Protein AF-A0A453Q3B5-F1 (afdb_monomer_lite)

InterPro domains:
  IPR032675 Leucine-rich repeat domain superfamily [G3DSA:3.80.10.10] (16-164)
  IPR044997 F-box protein, plant [PTHR32153] (1-164)
  IPR055411 F-box/LRR-repeat protein 15/At3g58940/PEG3-like, LRR domain [PF24758] (57-140)

Sequence (165 aa):
MQFYLGDESILIGQTVANAIATQKVDSAEFTILTKVRKKCTKNELLIYGKQFMSFFDSCPNAFGGLARLTLENLRLGESGFPKIFSICKQLEFLSLYECDMGIKSLLEVEHPQLSELVIVCGRFERVDLKWAPKLTKLKFNVFRCRDDPFCLGYVPLLQTVSIIN

Organism: Aegilops tauschii subsp. strangulata (NCBI:txid200361)

Secondary structure (DSSP, 8-state):
-EEESSTHHHHHHHHHHHHHHTTS-S-EEEEEE-S--SS--HHHHHHHHHHHHHHHHH-HHHHHTEEEEEEES-B--TTHHHHHHHH-TT--EEEEES-BSSTTEEEEEE-SS--EEEEES--EEEEEEEE-TT--EEEEES---SS-SEEEEE-TT--EEEEE-

Foldseek 3Di:
DEDEQDDCLLVVLVVQLVCVVVVVDQADEYAYHYPDQPDDDPVNQDVSQVSVVVSCVSRLSSQCRHQYYEDESHAHALCRLVVSQVRNQNHQYYAYYQYEHDAQAEAEDDHARHAEYHYANYRHLAYEDAHHQNHAYYEHEPDDHPDDRYHDHRHVNHNYYYYHD

Radius of gyration: 15.31 Å; chains: 1; bounding box: 35×39×40 Å

pLDDT: mean 93.76, std 5.38, range [72.31, 98.75]

Structure (mmCIF, N/CA/C/O backbone):
data_AF-A0A453Q3B5-F1
#
_entry.id   AF-A0A453Q3B5-F1
#
loop_
_atom_site.group_PDB
_atom_site.id
_atom_site.type_symbol
_atom_site.label_atom_id
_atom_site.label_alt_id
_atom_site.label_comp_id
_atom_site.label_asym_id
_atom_site.label_entity_id
_atom_site.label_seq_id
_atom_site.pdbx_PDB_ins_code
_atom_site.Cartn_x
_atom_site.Cartn_y
_atom_site.Cartn_z
_atom_site.occupancy
_atom_site.B_iso_or_equiv
_atom_site.auth_seq_id
_atom_site.auth_comp_id
_atom_site.auth_asym_id
_atom_site.auth_atom_id
_atom_site.pdbx_PDB_model_num
ATOM 1 N N . MET A 1 1 ? -11.753 8.603 2.519 1.00 92.69 1 MET A N 1
ATOM 2 C CA . MET A 1 1 ? -11.500 10.061 2.564 1.00 92.69 1 MET A CA 1
ATOM 3 C C . MET A 1 1 ? -10.240 10.388 1.774 1.00 92.69 1 MET A C 1
ATOM 5 O O . MET A 1 1 ? -9.272 9.641 1.851 1.00 92.69 1 MET A O 1
ATOM 9 N N . GLN A 1 2 ? -10.257 11.486 1.015 1.00 95.75 2 GLN A N 1
ATOM 10 C CA . GLN A 1 2 ? -9.152 11.915 0.156 1.00 95.75 2 GLN A CA 1
ATOM 11 C C . GLN A 1 2 ? -8.604 13.267 0.619 1.00 95.75 2 GLN A C 1
ATOM 13 O O . GLN A 1 2 ? -9.390 14.176 0.871 1.00 95.75 2 GLN A O 1
ATOM 18 N N . PHE A 1 3 ? -7.281 13.410 0.708 1.00 96.56 3 PHE A N 1
ATOM 19 C CA . PHE A 1 3 ? -6.627 14.651 1.139 1.00 96.56 3 PHE A CA 1
ATOM 20 C C . PHE A 1 3 ? -5.195 14.754 0.606 1.00 96.56 3 PHE A C 1
ATOM 22 O O . PHE A 1 3 ? -4.619 13.768 0.147 1.00 96.56 3 PHE A O 1
ATOM 29 N N . TYR A 1 4 ? -4.626 15.959 0.658 1.00 96.00 4 TYR A N 1
ATOM 30 C CA . TYR A 1 4 ? -3.232 16.190 0.291 1.00 96.00 4 TYR A CA 1
ATOM 31 C C . TYR A 1 4 ? -2.305 15.968 1.481 1.00 96.00 4 TYR A C 1
ATOM 33 O O . TYR A 1 4 ? -2.572 16.433 2.589 1.00 96.00 4 TYR A O 1
ATOM 41 N N . LEU A 1 5 ? -1.179 15.312 1.220 1.00 96.19 5 LEU A N 1
ATOM 42 C CA . LEU A 1 5 ? -0.094 15.156 2.169 1.00 96.19 5 LEU A CA 1
ATOM 43 C C . LEU A 1 5 ? 0.494 16.529 2.524 1.00 96.19 5 LEU A C 1
ATOM 45 O O . LEU A 1 5 ? 0.873 17.315 1.648 1.00 96.19 5 LEU A O 1
ATOM 49 N N . GLY A 1 6 ? 0.563 16.812 3.819 1.00 93.69 6 GLY A N 1
ATOM 50 C CA . GLY A 1 6 ? 1.018 18.088 4.358 1.00 93.69 6 GLY A CA 1
ATOM 51 C C . GLY A 1 6 ? 0.703 18.216 5.844 1.00 93.69 6 GLY A C 1
ATOM 52 O O . GLY A 1 6 ? 0.338 17.237 6.490 1.00 93.69 6 GLY A O 1
ATOM 53 N N . ASP A 1 7 ? 0.811 19.429 6.375 1.00 89.81 7 ASP A N 1
ATOM 54 C CA . ASP A 1 7 ? 0.740 19.684 7.822 1.00 89.81 7 ASP A CA 1
ATOM 55 C C . ASP A 1 7 ? -0.607 19.266 8.442 1.00 89.81 7 ASP A C 1
ATOM 57 O O . ASP A 1 7 ? -0.658 18.743 9.554 1.00 89.81 7 ASP A O 1
ATOM 61 N N . GLU A 1 8 ? -1.701 19.387 7.686 1.00 92.75 8 GLU A N 1
ATOM 62 C CA . GLU A 1 8 ? -3.044 18.981 8.123 1.00 92.75 8 GLU A CA 1
ATOM 63 C C . GLU A 1 8 ? -3.235 17.457 8.189 1.00 92.75 8 GLU A C 1
ATOM 65 O O . GLU A 1 8 ? -4.189 16.979 8.805 1.00 92.75 8 GLU A O 1
ATOM 70 N N . SER A 1 9 ? -2.329 16.670 7.592 1.00 96.06 9 SER A N 1
ATOM 71 C CA . SER A 1 9 ? -2.445 15.206 7.562 1.00 96.06 9 SER A CA 1
ATOM 72 C C . SER A 1 9 ? -2.491 14.615 8.971 1.00 96.06 9 SER A C 1
ATOM 74 O O . SER A 1 9 ? -3.279 13.710 9.227 1.00 96.06 9 SER A O 1
ATOM 76 N N . ILE A 1 10 ? -1.717 15.163 9.914 1.00 95.56 10 ILE A N 1
ATOM 77 C CA . ILE A 1 10 ? -1.687 14.668 11.298 1.00 95.56 10 ILE A CA 1
ATOM 78 C C . ILE A 1 10 ? -3.039 14.884 11.986 1.00 95.56 10 ILE A C 1
ATOM 80 O O . ILE A 1 10 ? -3.572 13.952 12.585 1.00 95.56 10 ILE A O 1
ATOM 84 N N . LEU A 1 11 ? -3.627 16.077 11.860 1.00 96.56 11 LEU A N 1
ATOM 85 C CA . LEU A 1 11 ? -4.938 16.383 12.444 1.00 96.56 11 LEU A CA 1
ATOM 86 C C . LEU A 1 11 ? -6.027 15.461 11.881 1.00 96.56 11 LEU A C 1
ATOM 88 O O . LEU A 1 11 ? -6.872 14.937 12.612 1.00 96.56 11 LEU A O 1
ATOM 92 N N . ILE A 1 12 ? -5.972 15.235 10.571 1.00 96.38 12 ILE A N 1
ATOM 93 C CA . ILE A 1 12 ? -6.825 14.285 9.869 1.00 96.38 12 ILE A CA 1
ATOM 94 C C . ILE A 1 12 ? -6.674 12.873 10.460 1.00 96.38 12 ILE A C 1
ATOM 96 O O . ILE A 1 12 ? -7.672 12.248 10.827 1.00 96.38 12 ILE A O 1
ATOM 100 N N . GLY A 1 13 ? -5.440 12.375 10.588 1.00 96.12 13 GLY A N 1
ATOM 101 C CA . GLY A 1 13 ? -5.167 11.051 11.146 1.00 96.12 13 GLY A CA 1
ATOM 102 C C . GLY A 1 13 ? -5.671 10.911 12.580 1.00 96.12 13 GLY A C 1
ATOM 103 O O . GLY A 1 13 ? -6.339 9.932 12.900 1.00 96.12 13 GLY A O 1
ATOM 104 N N . GLN A 1 14 ? -5.443 11.914 13.426 1.00 95.75 14 GLN A N 1
ATOM 105 C CA . GLN A 1 14 ? -5.937 11.935 14.807 1.00 95.75 14 GLN A CA 1
ATOM 106 C C . GLN A 1 14 ? -7.468 11.898 14.878 1.00 95.75 14 GLN A C 1
ATOM 108 O O . GLN A 1 14 ? -8.039 11.156 15.677 1.00 95.75 14 GLN A O 1
ATOM 113 N N . THR A 1 15 ? -8.146 12.652 14.011 1.00 95.75 15 THR A N 1
ATOM 114 C CA . THR A 1 15 ? -9.615 12.681 13.951 1.00 95.75 15 THR A CA 1
ATOM 115 C C . THR A 1 15 ? -10.177 11.312 13.581 1.00 95.75 15 THR A C 1
ATOM 117 O O . THR A 1 15 ? -11.123 10.829 14.204 1.00 95.75 15 THR A O 1
ATOM 120 N N . VAL A 1 16 ? -9.555 10.653 12.604 1.00 95.00 16 VAL A N 1
ATOM 121 C CA . VAL A 1 16 ? -9.949 9.315 12.150 1.00 95.00 16 VAL A CA 1
ATOM 122 C C . VAL A 1 16 ? -9.663 8.268 13.225 1.00 95.00 16 VAL A C 1
ATOM 124 O O . VAL A 1 16 ? -10.537 7.458 13.521 1.00 95.00 16 VAL A O 1
ATOM 127 N N . ALA A 1 17 ? -8.497 8.326 13.874 1.00 94.25 17 ALA A N 1
ATOM 128 C CA . ALA A 1 17 ? -8.171 7.444 14.993 1.00 94.25 17 ALA A CA 1
ATOM 129 C C . ALA A 1 17 ? -9.208 7.550 16.124 1.00 94.25 17 ALA A C 1
ATOM 131 O O . ALA A 1 17 ? -9.654 6.530 16.645 1.00 94.25 17 ALA A O 1
ATOM 132 N N . ASN A 1 18 ? -9.645 8.766 16.464 1.00 94.50 18 ASN A N 1
ATOM 133 C CA . ASN A 1 18 ? -10.680 8.985 17.475 1.00 94.50 18 ASN A CA 1
ATOM 134 C C . ASN A 1 18 ? -12.044 8.425 17.045 1.00 94.50 18 ASN A C 1
ATOM 136 O O . ASN A 1 18 ? -12.764 7.848 17.862 1.00 94.50 18 ASN A O 1
ATOM 140 N N . ALA A 1 19 ? -12.415 8.574 15.772 1.00 93.69 19 ALA A N 1
ATOM 141 C CA . ALA A 1 19 ? -13.663 8.025 15.245 1.00 93.69 19 ALA A CA 1
ATOM 142 C C . ALA A 1 19 ? -13.684 6.486 15.302 1.00 93.69 19 ALA A C 1
ATOM 144 O O . ALA A 1 19 ? -14.682 5.908 15.733 1.00 93.69 19 ALA A O 1
ATOM 145 N N . ILE A 1 20 ? -12.565 5.842 14.955 1.00 91.81 20 ILE A N 1
ATOM 146 C CA . ILE A 1 20 ? -12.387 4.386 15.063 1.00 91.81 20 ILE A CA 1
ATOM 147 C C . ILE A 1 20 ? -12.448 3.949 16.533 1.00 91.81 20 ILE A C 1
ATOM 149 O O . ILE A 1 20 ? -13.206 3.049 16.883 1.00 91.81 20 ILE A O 1
ATOM 153 N N . ALA A 1 21 ? -11.707 4.619 17.423 1.00 91.25 21 ALA A N 1
ATOM 154 C CA . ALA A 1 21 ? -11.659 4.272 18.846 1.00 91.25 21 ALA A CA 1
ATOM 155 C C . ALA A 1 21 ? -13.021 4.411 19.546 1.00 91.25 21 ALA A C 1
ATOM 157 O O . ALA A 1 21 ? -13.324 3.667 20.475 1.00 91.25 21 ALA A O 1
ATOM 158 N N . THR A 1 22 ? -13.855 5.346 19.088 1.00 92.31 22 THR A N 1
ATOM 159 C CA . THR A 1 22 ? -15.218 5.548 19.603 1.00 92.31 22 THR A CA 1
ATOM 160 C C . THR A 1 22 ? -16.267 4.673 18.912 1.00 92.31 22 THR A C 1
ATOM 162 O O . THR A 1 22 ? -17.454 4.875 19.152 1.00 92.31 22 THR A O 1
ATOM 165 N N . GLN A 1 23 ? -15.845 3.717 18.069 1.00 82.75 23 GLN A N 1
ATOM 166 C CA . GLN A 1 23 ? -16.713 2.812 17.301 1.00 82.75 23 GLN A CA 1
ATOM 167 C C . GLN A 1 23 ? -17.773 3.551 16.474 1.00 82.75 23 GLN A C 1
ATOM 169 O O . GLN A 1 23 ? -18.862 3.045 16.220 1.00 82.75 23 GLN A O 1
ATOM 174 N N . LYS A 1 24 ? -17.468 4.782 16.050 1.00 81.25 24 LYS A N 1
ATOM 175 C CA . LYS A 1 24 ? -18.368 5.564 15.192 1.00 81.25 24 LYS A CA 1
ATOM 176 C C . LYS A 1 24 ? -18.295 5.125 13.736 1.00 81.25 24 LYS A C 1
ATOM 178 O O . LYS A 1 24 ? -19.156 5.503 12.948 1.00 81.25 24 LYS A O 1
ATOM 183 N N . VAL A 1 25 ? -17.237 4.404 13.376 1.00 80.69 25 VAL A N 1
ATOM 184 C CA . VAL A 1 25 ? -16.979 3.927 12.022 1.00 80.69 25 VAL A CA 1
ATOM 185 C C . VAL A 1 25 ? -16.370 2.532 12.112 1.00 80.69 25 VAL A C 1
ATOM 187 O O . VAL A 1 25 ? -15.416 2.335 12.863 1.00 80.69 25 VAL A O 1
ATOM 190 N N . ASP A 1 26 ? -16.902 1.601 11.323 1.00 73.25 26 ASP A N 1
ATOM 191 C CA . ASP A 1 26 ? -16.433 0.211 11.281 1.00 73.25 26 ASP A CA 1
ATOM 192 C C . ASP A 1 26 ? -15.095 0.069 10.545 1.00 73.25 26 ASP A C 1
ATOM 194 O O . ASP A 1 26 ? -14.269 -0.768 10.897 1.00 73.25 26 ASP A O 1
ATOM 198 N N . SER A 1 27 ? -14.864 0.900 9.524 1.00 79.81 27 SER A N 1
ATOM 199 C CA . SER A 1 27 ? -13.614 0.920 8.771 1.00 79.81 27 SER A CA 1
ATOM 200 C C . SER A 1 27 ? -13.339 2.278 8.131 1.00 79.81 27 SER A C 1
ATOM 202 O O . SER A 1 27 ? -14.253 2.969 7.678 1.00 79.81 27 SER A O 1
ATOM 204 N N . ALA A 1 28 ? -12.064 2.664 8.077 1.00 92.06 28 ALA A N 1
ATOM 205 C CA . ALA A 1 28 ? -11.629 3.906 7.458 1.00 92.06 28 ALA A CA 1
ATOM 206 C C . ALA A 1 28 ? -10.842 3.665 6.161 1.00 92.06 28 ALA A C 1
ATOM 208 O O . ALA A 1 28 ? -10.209 2.631 5.943 1.00 92.06 28 ALA A O 1
ATOM 209 N N . GLU A 1 29 ? -10.858 4.672 5.291 1.00 96.31 29 GLU A N 1
ATOM 210 C CA . GLU A 1 29 ? -10.184 4.628 3.995 1.00 96.31 29 GLU A CA 1
ATOM 211 C C . GLU A 1 29 ? -9.428 5.924 3.742 1.00 96.31 29 GLU A C 1
ATOM 213 O O . GLU A 1 29 ? -10.012 7.006 3.880 1.00 96.31 29 GLU A O 1
ATOM 218 N N . PHE A 1 30 ? -8.179 5.831 3.284 1.00 98.00 30 PHE A N 1
ATOM 219 C CA . PHE A 1 30 ? -7.367 6.977 2.882 1.00 98.00 30 PHE A CA 1
ATOM 220 C C . PHE A 1 30 ? -6.981 6.935 1.407 1.00 98.00 30 PHE A C 1
ATOM 222 O O . PHE A 1 30 ? -6.546 5.923 0.863 1.00 98.00 30 PHE A O 1
ATOM 229 N N . THR A 1 31 ? -7.090 8.095 0.769 1.00 98.06 31 THR A N 1
ATOM 230 C CA . THR A 1 31 ? -6.458 8.412 -0.511 1.00 98.06 31 THR A CA 1
ATOM 231 C C . THR A 1 31 ? -5.584 9.636 -0.294 1.00 98.06 31 THR A C 1
ATOM 233 O O . THR A 1 31 ? -6.092 10.744 -0.117 1.00 98.06 31 THR A O 1
ATOM 236 N N . ILE A 1 32 ? -4.275 9.415 -0.240 1.00 97.44 32 ILE A N 1
ATOM 237 C CA . ILE A 1 32 ? -3.293 10.438 0.106 1.00 97.44 32 ILE A CA 1
ATOM 238 C C . ILE A 1 32 ? -2.643 10.918 -1.180 1.00 97.44 32 ILE A C 1
ATOM 240 O O . ILE A 1 32 ? -1.972 10.153 -1.871 1.00 97.44 32 ILE A O 1
ATOM 244 N N . LEU A 1 33 ? -2.864 12.190 -1.481 1.00 95.94 33 LEU A N 1
ATOM 245 C CA . LEU A 1 33 ? -2.399 12.849 -2.690 1.00 95.94 33 LEU A CA 1
ATOM 246 C C . LEU A 1 33 ? -1.147 13.674 -2.415 1.00 95.94 33 LEU A C 1
ATOM 248 O O . LEU A 1 33 ? -0.990 14.226 -1.327 1.00 95.94 33 LEU A O 1
ATOM 252 N N . THR A 1 34 ? -0.293 13.855 -3.411 1.00 94.38 34 THR A N 1
ATOM 253 C CA . THR A 1 34 ? 0.832 14.790 -3.329 1.00 94.38 34 THR A CA 1
ATOM 254 C C . THR A 1 34 ? 0.502 16.084 -4.066 1.00 94.38 34 THR A C 1
ATOM 256 O O . THR A 1 34 ? -0.349 16.141 -4.955 1.00 94.38 34 THR A O 1
ATOM 259 N N . LYS A 1 35 ? 1.162 17.180 -3.674 1.00 87.44 35 LYS A N 1
ATOM 260 C CA . LYS A 1 35 ? 0.921 18.497 -4.291 1.00 87.44 35 LYS A CA 1
ATOM 261 C C . LYS A 1 35 ? 1.295 18.504 -5.779 1.00 87.44 35 LYS A C 1
ATOM 263 O O . LYS A 1 35 ? 0.607 19.128 -6.582 1.00 87.44 35 LYS A O 1
ATOM 268 N N . VAL A 1 36 ? 2.357 17.786 -6.151 1.00 82.75 36 VAL A N 1
ATOM 269 C CA . VAL A 1 36 ? 2.778 17.590 -7.543 1.00 82.75 36 VAL A CA 1
ATOM 270 C C . VAL A 1 36 ? 2.320 16.214 -8.016 1.00 82.75 36 VAL A C 1
ATOM 272 O O . VAL A 1 36 ? 2.862 15.198 -7.588 1.00 82.75 36 VAL A O 1
ATOM 275 N N . ARG A 1 37 ? 1.334 16.187 -8.921 1.00 72.31 37 ARG A N 1
ATOM 276 C CA . ARG A 1 37 ? 0.744 14.937 -9.442 1.00 72.31 37 ARG A CA 1
ATOM 277 C C . ARG A 1 37 ? 1.373 14.401 -10.725 1.00 72.31 37 ARG A C 1
ATOM 279 O O . ARG A 1 37 ? 1.116 13.266 -11.100 1.00 72.31 37 ARG A O 1
ATOM 286 N N . LYS A 1 38 ? 2.117 15.229 -11.462 1.00 76.00 38 LYS A N 1
ATOM 287 C CA . LYS A 1 38 ? 2.723 14.850 -12.746 1.00 76.00 38 LYS A CA 1
ATOM 288 C C . LYS A 1 38 ? 4.180 15.267 -12.766 1.00 76.00 38 LYS A C 1
ATOM 290 O O . LYS A 1 38 ? 4.502 16.361 -12.315 1.00 76.00 38 LYS A O 1
ATOM 295 N N . LYS A 1 39 ? 5.023 14.434 -13.385 1.00 78.06 39 LYS A N 1
ATOM 296 C CA . LYS A 1 39 ? 6.458 14.699 -13.586 1.00 78.06 39 LYS A CA 1
ATOM 297 C C . LYS A 1 39 ? 7.228 14.896 -12.270 1.00 78.06 39 LYS A C 1
ATOM 299 O O . LYS A 1 39 ? 8.153 15.701 -12.231 1.00 78.06 39 LYS A O 1
ATOM 304 N N . CYS A 1 40 ? 6.874 14.141 -11.226 1.00 85.88 40 CYS A N 1
ATOM 305 C CA . CYS A 1 40 ? 7.637 14.133 -9.980 1.00 85.88 40 CYS A CA 1
ATOM 306 C C . CYS A 1 40 ? 9.092 13.715 -10.240 1.00 85.88 40 CYS A C 1
ATOM 308 O O . CYS A 1 40 ? 9.387 12.657 -10.809 1.00 85.88 40 CYS A O 1
ATOM 310 N N . THR A 1 41 ? 10.019 14.549 -9.795 1.00 90.56 41 THR A N 1
ATOM 311 C CA . THR A 1 41 ? 11.445 14.247 -9.762 1.00 90.56 41 THR A CA 1
ATOM 312 C C . THR A 1 41 ? 11.738 13.185 -8.702 1.00 90.56 41 THR A C 1
ATOM 314 O O . THR A 1 41 ? 11.000 13.003 -7.735 1.00 90.56 41 THR A O 1
ATOM 317 N N . LYS A 1 42 ? 12.875 12.490 -8.833 1.00 89.62 42 LYS A N 1
ATOM 318 C CA . LYS A 1 42 ? 13.313 11.509 -7.822 1.00 89.62 42 LYS A CA 1
ATOM 319 C C . LYS A 1 42 ? 13.452 12.129 -6.423 1.00 89.62 42 LYS A C 1
ATOM 321 O O . LYS A 1 42 ? 13.195 11.446 -5.437 1.00 89.62 42 LYS A O 1
ATOM 326 N N . ASN A 1 43 ? 13.846 13.401 -6.346 1.00 92.50 43 ASN A N 1
ATOM 327 C CA . ASN A 1 43 ? 13.990 14.118 -5.080 1.00 92.50 43 ASN A CA 1
ATOM 328 C C . ASN A 1 43 ? 12.628 14.422 -4.448 1.00 92.50 43 ASN A C 1
ATOM 330 O O . ASN A 1 43 ? 12.473 14.243 -3.245 1.00 92.50 43 ASN A O 1
ATOM 334 N N . GLU A 1 44 ? 11.629 14.808 -5.245 1.00 93.75 44 GLU A N 1
ATOM 335 C CA . GLU A 1 44 ? 10.262 15.015 -4.752 1.00 93.75 44 GLU A CA 1
ATOM 336 C C . GLU A 1 44 ? 9.653 13.717 -4.217 1.00 93.75 44 GLU A C 1
ATOM 338 O O . GLU A 1 44 ? 9.118 13.724 -3.112 1.00 93.75 44 GLU A O 1
ATOM 343 N N . LEU A 1 45 ? 9.832 12.586 -4.915 1.00 94.12 45 LEU A N 1
ATOM 344 C CA . LEU A 1 45 ? 9.372 11.275 -4.428 1.00 94.12 45 LEU A CA 1
ATOM 345 C C . LEU A 1 45 ? 9.955 10.931 -3.047 1.00 94.12 45 LEU A C 1
ATOM 347 O O . LEU A 1 45 ? 9.258 10.383 -2.194 1.00 94.12 45 LEU A O 1
ATOM 351 N N . LEU A 1 46 ? 11.232 11.258 -2.811 1.00 95.19 46 LEU A N 1
ATOM 352 C CA . LEU A 1 46 ? 11.892 11.056 -1.515 1.00 95.19 46 LEU A CA 1
ATOM 353 C C . LEU A 1 46 ? 11.356 12.003 -0.437 1.00 95.19 46 LEU A C 1
ATOM 355 O O . LEU A 1 46 ? 11.199 11.592 0.712 1.00 95.19 46 LEU A O 1
ATOM 359 N N . ILE A 1 47 ? 11.093 13.264 -0.785 1.00 95.44 47 ILE A N 1
ATOM 360 C CA . ILE A 1 47 ? 10.513 14.247 0.139 1.00 95.44 47 ILE A CA 1
ATOM 361 C C . ILE A 1 47 ? 9.111 13.799 0.554 1.00 95.44 47 ILE A C 1
ATOM 363 O O . ILE A 1 47 ? 8.835 13.724 1.751 1.00 95.44 47 ILE A O 1
ATOM 367 N N . TYR A 1 48 ? 8.262 13.426 -0.405 1.00 96.38 48 TYR A N 1
ATOM 368 C CA . TYR A 1 48 ? 6.925 12.915 -0.116 1.00 96.38 48 TYR A CA 1
ATOM 369 C C . TYR A 1 48 ? 6.971 11.599 0.653 1.00 96.38 48 TYR A C 1
ATOM 371 O O . TYR A 1 48 ? 6.221 11.440 1.610 1.00 96.38 48 TYR A O 1
ATOM 379 N N . GLY A 1 49 ? 7.900 10.696 0.324 1.00 96.50 49 GLY A N 1
ATOM 380 C CA . GLY A 1 49 ? 8.122 9.475 1.097 1.00 96.50 49 GLY A CA 1
ATOM 381 C C . GLY A 1 49 ? 8.420 9.766 2.570 1.00 96.50 49 GLY A C 1
ATOM 382 O O . GLY A 1 49 ? 7.783 9.199 3.454 1.00 96.50 49 GLY A O 1
ATOM 383 N N . LYS A 1 50 ? 9.324 10.713 2.858 1.00 96.38 50 LYS A N 1
ATOM 384 C CA . LYS A 1 50 ? 9.639 11.133 4.236 1.00 96.38 50 LYS A CA 1
ATOM 385 C C . LYS A 1 50 ? 8.449 11.785 4.939 1.00 96.38 50 LYS A C 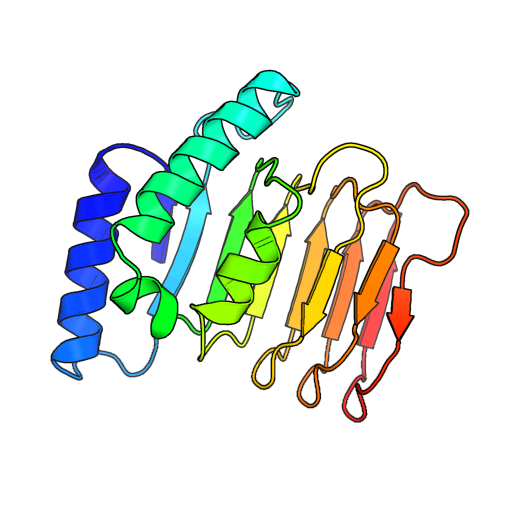1
ATOM 387 O O . LYS A 1 50 ? 8.187 11.474 6.097 1.00 96.38 50 LYS A O 1
ATOM 392 N N . GLN A 1 51 ? 7.730 12.672 4.253 1.00 96.69 51 GLN A N 1
ATOM 393 C CA . GLN A 1 51 ? 6.535 13.324 4.798 1.00 96.69 51 GLN A CA 1
ATOM 394 C C . GLN A 1 51 ? 5.446 12.303 5.131 1.00 96.69 51 GLN A C 1
ATOM 396 O O . GLN A 1 51 ? 4.871 12.353 6.216 1.00 96.69 51 GLN A O 1
ATOM 401 N N . PHE A 1 52 ? 5.210 11.346 4.233 1.00 98.00 52 PHE A N 1
ATOM 402 C CA . PHE A 1 52 ? 4.254 10.272 4.448 1.00 98.00 52 PHE A CA 1
ATOM 403 C C . PHE A 1 52 ? 4.658 9.416 5.644 1.00 98.00 52 PHE A C 1
ATOM 405 O O . PHE A 1 52 ? 3.828 9.197 6.516 1.00 98.00 52 PHE A O 1
ATOM 412 N N . MET A 1 53 ? 5.922 8.990 5.740 1.00 97.50 53 MET A N 1
ATOM 413 C CA . MET A 1 53 ? 6.372 8.185 6.879 1.00 97.50 53 MET A CA 1
ATOM 414 C C . MET A 1 53 ? 6.285 8.949 8.207 1.00 97.50 53 MET A C 1
ATOM 416 O O . MET A 1 53 ? 5.896 8.364 9.209 1.00 97.50 53 MET A O 1
ATOM 420 N N . SER A 1 54 ? 6.566 10.256 8.218 1.00 97.06 54 SER A N 1
ATOM 421 C CA . SER A 1 54 ? 6.370 11.100 9.408 1.00 97.06 54 SER A CA 1
ATOM 422 C C . SER A 1 54 ? 4.901 11.136 9.849 1.00 97.06 54 SER A C 1
ATOM 424 O O . SER A 1 54 ? 4.583 10.954 11.027 1.00 97.06 54 SER A O 1
ATOM 426 N N . PHE A 1 55 ? 3.984 11.306 8.893 1.00 97.69 55 PHE A N 1
ATOM 427 C CA . PHE A 1 55 ? 2.546 11.248 9.151 1.00 97.69 55 PHE A CA 1
ATOM 428 C C . PHE A 1 55 ? 2.105 9.855 9.632 1.00 97.69 55 PHE A C 1
ATOM 430 O O . PHE A 1 55 ? 1.387 9.742 10.626 1.00 97.69 55 PHE A O 1
ATOM 437 N N . PHE A 1 56 ? 2.573 8.802 8.964 1.00 97.69 56 PHE A N 1
ATOM 438 C CA . PHE A 1 56 ? 2.302 7.408 9.301 1.00 97.69 56 PHE A CA 1
ATOM 439 C C . PHE A 1 56 ? 2.692 7.084 10.744 1.00 97.69 56 PHE A C 1
ATOM 441 O O . PHE A 1 56 ? 1.886 6.559 11.513 1.00 97.69 56 PHE A O 1
ATOM 448 N N . ASP A 1 57 ? 3.899 7.492 11.131 1.00 96.69 57 ASP A N 1
ATOM 449 C CA . ASP A 1 57 ? 4.459 7.261 12.461 1.00 96.69 57 ASP A CA 1
ATOM 450 C C . ASP A 1 57 ? 3.743 8.071 13.548 1.00 96.69 57 ASP A C 1
ATOM 452 O O . ASP A 1 57 ? 3.666 7.637 14.696 1.00 96.69 57 ASP A O 1
ATOM 456 N N . SER A 1 58 ? 3.171 9.219 13.184 1.00 97.06 58 SER A N 1
ATOM 457 C CA . SER A 1 58 ? 2.414 10.075 14.102 1.00 97.06 58 SER A CA 1
ATOM 458 C C . SER A 1 58 ? 0.990 9.575 14.364 1.00 97.06 58 SER A C 1
ATOM 460 O O . SER A 1 58 ? 0.353 10.015 15.321 1.00 97.06 58 SER A O 1
ATOM 462 N N . CYS A 1 59 ? 0.443 8.701 13.512 1.00 96.25 59 CYS A N 1
ATOM 463 C CA . CYS A 1 59 ? -0.966 8.290 13.560 1.00 96.25 59 CYS A CA 1
ATOM 464 C C . CYS A 1 59 ? -1.181 6.765 13.413 1.00 96.25 59 CYS A C 1
ATOM 466 O O . CYS A 1 59 ? -2.098 6.359 12.692 1.00 96.25 59 CYS A O 1
ATOM 468 N N . PRO A 1 60 ? -0.426 5.891 14.110 1.00 95.62 60 PRO A N 1
ATOM 469 C CA . PRO A 1 60 ? -0.478 4.441 13.890 1.00 95.62 60 PRO A CA 1
ATOM 470 C C . PRO A 1 60 ? -1.868 3.838 14.131 1.00 95.62 60 PRO A C 1
ATOM 472 O O . PRO A 1 60 ? -2.264 2.922 13.419 1.00 95.62 60 PRO A O 1
ATOM 475 N N . ASN A 1 61 ? -2.648 4.383 15.071 1.00 94.00 61 ASN A N 1
ATOM 476 C CA . ASN A 1 61 ? -4.012 3.916 15.346 1.00 94.00 61 ASN A CA 1
ATOM 477 C C . ASN A 1 61 ? -4.979 4.194 14.188 1.00 94.00 61 ASN A C 1
ATOM 479 O O . ASN A 1 61 ? -5.874 3.393 13.938 1.00 94.00 61 ASN A O 1
ATOM 483 N N . ALA A 1 62 ? -4.791 5.306 13.466 1.00 95.00 62 ALA A N 1
ATOM 484 C CA . ALA A 1 62 ? -5.588 5.599 12.280 1.00 95.00 62 ALA A CA 1
ATOM 485 C C . ALA A 1 62 ? -5.295 4.563 11.193 1.00 95.00 62 ALA A C 1
ATOM 487 O O . ALA A 1 62 ? -6.212 3.936 10.678 1.00 95.00 62 ALA A O 1
ATOM 488 N N . PHE A 1 63 ? -4.007 4.344 10.908 1.00 96.50 63 PHE A N 1
ATOM 489 C CA . PHE A 1 63 ? -3.544 3.399 9.893 1.00 96.50 63 PHE A CA 1
ATOM 490 C C . PHE A 1 63 ? -3.863 1.940 10.236 1.00 96.50 63 PHE A C 1
ATOM 492 O O . PHE A 1 63 ? -4.222 1.169 9.349 1.00 96.50 63 PHE A O 1
ATOM 499 N N . GLY A 1 64 ? -3.811 1.565 11.516 1.00 95.19 64 GLY A N 1
ATOM 500 C CA . GLY A 1 64 ? -4.147 0.222 11.986 1.00 95.19 64 GLY A CA 1
ATOM 501 C C . GLY A 1 64 ? -5.592 -0.200 11.714 1.00 95.19 64 GLY A C 1
ATOM 502 O O . GLY A 1 64 ? -5.842 -1.389 11.517 1.00 95.19 64 GLY A O 1
ATOM 503 N N . GLY A 1 65 ? -6.519 0.762 11.655 1.00 94.12 65 GLY A N 1
ATOM 504 C CA . GLY A 1 65 ? -7.932 0.542 11.330 1.00 94.12 65 GLY A CA 1
ATOM 505 C C . GLY A 1 65 ? -8.322 0.880 9.887 1.00 94.12 65 GLY A C 1
ATOM 506 O O . GLY A 1 65 ? -9.513 0.979 9.594 1.00 94.12 65 GLY A O 1
ATOM 507 N N . LEU A 1 66 ? -7.359 1.102 8.982 1.00 95.56 66 LEU A N 1
ATOM 508 C CA . LEU A 1 66 ? -7.673 1.337 7.571 1.00 95.56 66 LEU A CA 1
ATOM 509 C C . LEU A 1 66 ? -7.944 0.023 6.842 1.00 95.56 66 LEU A C 1
ATOM 511 O O . LEU A 1 66 ? -7.074 -0.846 6.822 1.00 95.56 66 LEU A O 1
ATOM 515 N N . ALA A 1 67 ? -9.072 -0.064 6.133 1.00 97.12 67 ALA A N 1
ATOM 516 C CA . ALA A 1 67 ? -9.278 -1.116 5.136 1.00 97.12 67 ALA A CA 1
ATOM 517 C C . ALA A 1 67 ? -8.699 -0.753 3.772 1.00 97.12 67 ALA A C 1
ATOM 519 O O . ALA A 1 67 ? -8.273 -1.638 3.033 1.00 97.12 67 ALA A O 1
ATOM 520 N N . ARG A 1 68 ? -8.669 0.533 3.400 1.00 98.25 68 ARG A N 1
ATOM 521 C CA . ARG A 1 68 ? -8.247 0.939 2.049 1.00 98.25 68 ARG A CA 1
ATOM 522 C C . ARG A 1 68 ? -7.240 2.074 2.100 1.00 98.25 68 ARG A C 1
ATOM 524 O O . ARG A 1 68 ? -7.491 3.112 2.713 1.00 98.25 68 ARG A O 1
ATOM 531 N N . LEU A 1 69 ? -6.112 1.883 1.423 1.00 98.56 69 LEU A N 1
ATOM 532 C CA . LEU A 1 69 ? -5.043 2.868 1.330 1.00 98.56 69 LEU A CA 1
ATOM 533 C C . LEU A 1 69 ? -4.632 3.068 -0.128 1.00 98.56 69 LEU A C 1
ATOM 535 O O . LEU A 1 69 ? -4.232 2.134 -0.817 1.00 98.56 69 LEU A O 1
ATOM 539 N N . THR A 1 70 ? -4.716 4.310 -0.591 1.00 98.44 70 THR A N 1
ATOM 540 C CA . THR A 1 70 ? -4.179 4.741 -1.883 1.00 98.44 70 THR A CA 1
ATOM 541 C C . THR A 1 70 ? -3.091 5.776 -1.653 1.00 98.44 70 THR A C 1
ATOM 543 O O . THR A 1 70 ? -3.320 6.769 -0.959 1.00 98.44 70 THR A O 1
ATOM 546 N N . LEU A 1 71 ? -1.921 5.529 -2.234 1.00 97.75 71 LEU A N 1
ATOM 547 C CA . LEU A 1 71 ? -0.734 6.373 -2.142 1.00 97.75 71 LEU A CA 1
ATOM 548 C C . LEU A 1 71 ? -0.283 6.766 -3.544 1.00 97.75 71 LEU A C 1
ATOM 550 O O . LEU A 1 71 ? -0.312 5.932 -4.454 1.00 97.75 71 LEU A O 1
ATOM 554 N N . GLU A 1 72 ? 0.189 8.000 -3.700 1.00 95.88 72 GLU A N 1
ATOM 555 C CA . GLU A 1 72 ? 0.820 8.450 -4.938 1.00 95.88 72 GLU A CA 1
ATOM 556 C C . GLU A 1 72 ? 2.183 9.110 -4.712 1.00 95.88 72 GLU A C 1
ATOM 558 O O . GLU A 1 72 ? 2.409 9.757 -3.692 1.00 95.88 72 GLU A O 1
ATOM 563 N N . ASN A 1 73 ? 3.073 8.981 -5.699 1.00 95.88 73 ASN A N 1
ATOM 564 C CA . ASN A 1 73 ? 4.332 9.718 -5.803 1.00 95.88 73 ASN A CA 1
ATOM 565 C C . ASN A 1 73 ? 5.262 9.555 -4.583 1.00 95.88 73 ASN A C 1
ATOM 567 O O . ASN A 1 73 ? 5.865 10.527 -4.118 1.00 95.88 73 ASN A O 1
ATOM 571 N N . LEU A 1 74 ? 5.415 8.328 -4.073 1.00 95.94 74 LEU A N 1
ATOM 572 C CA . LEU A 1 74 ? 6.273 8.040 -2.918 1.00 95.94 74 LEU A CA 1
ATOM 573 C C . LEU A 1 74 ? 7.473 7.167 -3.291 1.00 95.94 74 LEU A C 1
ATOM 575 O O . LEU A 1 74 ? 7.317 6.082 -3.845 1.00 95.94 74 LEU A O 1
ATOM 579 N N . ARG A 1 75 ? 8.674 7.579 -2.880 1.00 95.69 75 ARG A N 1
ATOM 580 C CA . ARG A 1 75 ? 9.818 6.668 -2.759 1.00 95.69 75 ARG A CA 1
ATOM 581 C C . ARG A 1 75 ? 10.017 6.329 -1.296 1.00 95.69 75 ARG A C 1
ATOM 583 O O . ARG A 1 75 ? 10.503 7.159 -0.525 1.00 95.69 75 ARG A O 1
ATOM 590 N N . LEU A 1 76 ? 9.642 5.113 -0.928 1.00 93.88 76 LEU A N 1
ATOM 591 C CA . LEU A 1 76 ? 9.874 4.591 0.409 1.00 93.88 76 LEU A CA 1
ATOM 592 C C . LEU A 1 76 ? 11.223 3.856 0.432 1.00 93.88 76 LEU A C 1
ATOM 594 O O . LEU A 1 76 ? 11.682 3.366 -0.591 1.00 93.88 76 LEU A O 1
ATOM 598 N N . GLY A 1 77 ? 11.922 3.838 1.565 1.00 90.00 77 GLY A N 1
ATOM 599 C CA . GLY A 1 77 ? 13.100 2.970 1.701 1.00 90.00 77 GLY A CA 1
ATOM 600 C C . GLY A 1 77 ? 12.692 1.494 1.753 1.00 90.00 77 GLY A C 1
ATOM 601 O O . GLY A 1 77 ? 11.502 1.181 1.825 1.00 90.00 77 GLY A O 1
ATOM 602 N N . GLU A 1 78 ? 13.670 0.590 1.810 1.00 88.75 78 GLU A N 1
ATOM 603 C CA . GLU A 1 78 ? 13.436 -0.863 1.895 1.00 88.75 78 GLU A CA 1
ATOM 604 C C . GLU A 1 78 ? 12.516 -1.268 3.061 1.00 88.75 78 GLU A C 1
ATOM 606 O O . GLU A 1 78 ? 11.749 -2.217 2.958 1.00 88.75 78 GLU A O 1
ATOM 611 N N . SER A 1 79 ? 12.524 -0.511 4.159 1.00 90.25 79 SER A N 1
ATOM 612 C CA . SER A 1 79 ? 11.684 -0.769 5.333 1.00 90.25 79 SER A CA 1
ATOM 613 C C . SER A 1 79 ? 10.290 -0.134 5.279 1.00 90.25 79 SER A C 1
ATOM 615 O O . SER A 1 79 ? 9.473 -0.391 6.162 1.00 90.25 79 SER A O 1
ATOM 617 N N . GLY A 1 80 ? 9.989 0.693 4.272 1.00 94.56 80 GLY A N 1
ATOM 618 C CA . GLY A 1 80 ? 8.765 1.494 4.245 1.00 94.56 80 GLY A CA 1
ATOM 619 C C . GLY A 1 80 ? 7.493 0.661 4.120 1.00 94.56 80 GLY A C 1
ATOM 620 O O . GLY A 1 80 ? 6.656 0.683 5.018 1.00 94.56 80 GLY A O 1
ATOM 621 N N . PHE A 1 81 ? 7.355 -0.114 3.042 1.00 95.88 81 PHE A N 1
ATOM 622 C CA . PHE A 1 81 ? 6.190 -0.989 2.866 1.00 95.88 81 PHE A CA 1
ATOM 623 C C . PHE A 1 81 ? 6.100 -2.111 3.907 1.00 95.88 81 PHE A C 1
ATOM 625 O O . PHE A 1 81 ? 5.004 -2.301 4.433 1.00 95.88 81 PHE A O 1
ATOM 632 N N . PRO A 1 82 ? 7.201 -2.780 4.310 1.00 95.75 82 PRO A N 1
ATOM 633 C CA . PRO A 1 82 ? 7.163 -3.700 5.447 1.00 95.75 82 PRO A CA 1
ATOM 634 C C . PRO A 1 82 ? 6.569 -3.071 6.716 1.00 95.75 82 PRO A C 1
ATOM 636 O O . PRO A 1 82 ? 5.764 -3.702 7.401 1.00 95.75 82 PRO A O 1
ATOM 639 N N . LYS A 1 83 ? 6.890 -1.803 7.009 1.00 96.69 83 LYS A N 1
ATOM 640 C CA . LYS A 1 83 ? 6.300 -1.069 8.139 1.00 96.69 83 LYS A CA 1
ATOM 641 C C . LYS A 1 83 ? 4.814 -0.752 7.932 1.00 96.69 83 LYS A C 1
ATOM 643 O O . LYS A 1 83 ? 4.040 -0.829 8.882 1.00 96.69 83 LYS A O 1
ATOM 648 N N . ILE A 1 84 ? 4.394 -0.440 6.704 1.00 97.44 84 ILE A N 1
ATOM 649 C CA . ILE A 1 84 ? 2.972 -0.246 6.377 1.00 97.44 84 ILE A CA 1
ATOM 650 C C . ILE A 1 84 ? 2.187 -1.535 6.639 1.00 97.44 84 ILE A C 1
ATOM 652 O O . ILE A 1 84 ? 1.209 -1.508 7.382 1.00 97.44 84 ILE A O 1
ATOM 656 N N . PHE A 1 85 ? 2.637 -2.670 6.098 1.00 97.06 85 PHE A N 1
ATOM 657 C CA . PHE A 1 85 ? 1.981 -3.964 6.310 1.00 97.06 85 PHE A CA 1
ATOM 658 C C . PHE A 1 85 ? 1.998 -4.400 7.780 1.00 97.06 85 PHE A C 1
ATOM 660 O O . PHE A 1 85 ? 1.058 -5.040 8.252 1.00 97.06 85 PHE A O 1
ATOM 667 N N . SER A 1 86 ? 3.037 -4.036 8.538 1.00 96.75 86 SER A N 1
ATOM 668 C CA . SER A 1 86 ? 3.112 -4.393 9.953 1.00 96.75 86 SER A CA 1
ATOM 669 C C . SER A 1 86 ? 2.141 -3.598 10.828 1.00 96.75 86 SER A C 1
ATOM 671 O O . SER A 1 86 ? 1.671 -4.151 11.820 1.00 96.75 86 SER A O 1
ATOM 673 N N . ILE A 1 87 ? 1.790 -2.358 10.480 1.00 97.00 87 ILE A N 1
ATOM 674 C CA . ILE A 1 87 ? 0.876 -1.523 11.277 1.00 97.00 87 ILE A CA 1
ATOM 675 C C . ILE A 1 87 ? -0.570 -1.603 10.776 1.00 97.00 87 ILE A C 1
ATOM 677 O O . ILE A 1 87 ? -1.474 -1.710 11.601 1.00 97.00 87 ILE A O 1
ATOM 681 N N . CYS A 1 88 ? -0.812 -1.598 9.462 1.00 96.94 88 CYS A N 1
ATOM 682 C CA . CYS A 1 88 ? -2.153 -1.541 8.868 1.00 96.94 88 CYS A CA 1
ATOM 683 C C . CYS A 1 88 ? -2.902 -2.887 8.929 1.00 96.94 88 CYS A C 1
ATOM 685 O O . CYS A 1 88 ? -3.232 -3.462 7.898 1.00 96.94 88 CYS A O 1
ATOM 687 N N . LYS A 1 89 ? -3.190 -3.406 10.128 1.00 94.69 89 LYS A N 1
ATOM 688 C CA . LYS A 1 89 ? -3.696 -4.778 10.345 1.00 94.69 89 LYS A CA 1
ATOM 689 C C . LYS A 1 89 ? -5.007 -5.122 9.634 1.00 94.69 89 LYS A C 1
ATOM 691 O O . LYS A 1 89 ? -5.265 -6.301 9.394 1.00 94.69 89 LYS A O 1
ATOM 696 N N . GLN A 1 90 ? -5.829 -4.123 9.326 1.00 95.75 90 GLN A N 1
ATOM 697 C CA . GLN A 1 90 ? -7.121 -4.296 8.660 1.00 95.75 90 GLN A CA 1
ATOM 698 C C . GLN A 1 90 ? -7.068 -4.016 7.153 1.00 95.75 90 GLN A C 1
ATOM 700 O O . GLN A 1 90 ? -8.108 -3.993 6.513 1.00 95.75 90 GLN A O 1
ATOM 705 N N . LEU A 1 91 ? -5.880 -3.815 6.570 1.00 98.06 91 LEU A N 1
ATOM 706 C CA . LEU A 1 91 ? -5.752 -3.392 5.178 1.00 98.06 91 LEU A CA 1
ATOM 707 C C . LEU A 1 91 ? -6.208 -4.473 4.189 1.00 98.06 91 LEU A C 1
ATOM 709 O O . LEU A 1 91 ? -5.560 -5.510 4.025 1.00 98.06 91 LEU A O 1
ATOM 713 N N . GLU A 1 92 ? -7.293 -4.179 3.482 1.00 98.38 92 GLU A N 1
ATOM 714 C CA . GLU A 1 92 ? -7.917 -5.022 2.463 1.00 98.38 92 GLU A CA 1
ATOM 715 C C . GLU A 1 92 ? -7.575 -4.577 1.040 1.00 98.38 92 GLU A C 1
ATOM 717 O O . GLU A 1 92 ? -7.527 -5.410 0.134 1.00 98.38 92 GLU A O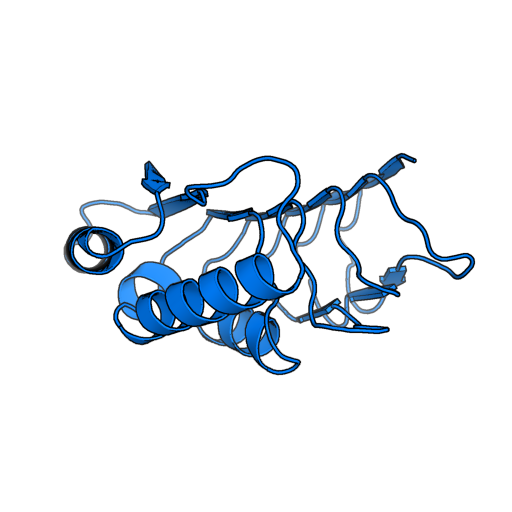 1
ATOM 722 N N . PHE A 1 93 ? -7.316 -3.287 0.828 1.00 98.62 93 PHE A N 1
ATOM 723 C CA . PHE A 1 93 ? -7.012 -2.716 -0.482 1.00 98.62 93 PHE A CA 1
ATOM 724 C C . PHE A 1 93 ? -5.800 -1.790 -0.406 1.00 98.62 93 PHE A C 1
ATOM 726 O O . PHE A 1 93 ? -5.802 -0.816 0.354 1.00 98.62 93 PHE A O 1
ATOM 733 N N . LEU A 1 94 ? -4.806 -2.043 -1.257 1.00 98.62 94 LEU A N 1
ATOM 734 C CA . LEU A 1 94 ? -3.651 -1.168 -1.439 1.00 98.62 94 LEU A CA 1
ATOM 735 C C . LEU A 1 94 ? -3.520 -0.751 -2.906 1.00 98.62 94 LEU A C 1
ATOM 737 O O . LEU A 1 94 ? -3.400 -1.599 -3.789 1.00 98.62 94 LEU A O 1
ATOM 741 N N . SER A 1 95 ? -3.489 0.559 -3.154 1.00 98.19 95 SER A N 1
ATOM 742 C CA . SER A 1 95 ? -3.204 1.129 -4.473 1.00 98.19 95 SER A CA 1
ATOM 743 C C . SER A 1 95 ? -1.985 2.041 -4.431 1.00 98.19 95 SER A C 1
ATOM 745 O O . SER A 1 95 ? -1.925 2.975 -3.631 1.00 98.19 95 SER A O 1
ATOM 747 N N . LEU A 1 96 ? -1.031 1.791 -5.324 1.00 97.62 96 LEU A N 1
ATOM 748 C CA . LEU A 1 96 ? 0.247 2.489 -5.417 1.00 97.62 96 LEU A CA 1
ATOM 749 C C . LEU A 1 96 ? 0.387 3.143 -6.791 1.00 97.62 96 LEU A C 1
ATOM 751 O O . LEU A 1 96 ? 0.521 2.445 -7.795 1.00 97.62 96 LEU A O 1
ATOM 755 N N . TYR A 1 97 ? 0.380 4.472 -6.839 1.00 95.56 97 TYR A N 1
ATOM 756 C CA . TYR A 1 97 ? 0.550 5.241 -8.070 1.00 95.56 97 TYR A CA 1
ATOM 757 C C . TYR A 1 97 ? 1.914 5.939 -8.089 1.00 95.56 97 TYR A C 1
ATOM 759 O O . TYR A 1 97 ? 2.205 6.758 -7.227 1.00 95.56 97 TYR A O 1
ATOM 767 N N . GLU A 1 98 ? 2.774 5.631 -9.059 1.00 93.75 98 GLU A N 1
ATOM 768 C CA . GLU A 1 98 ? 4.137 6.193 -9.142 1.00 93.75 98 GLU A CA 1
ATOM 769 C C . GLU A 1 98 ? 4.961 6.017 -7.845 1.00 93.75 98 GLU A C 1
ATOM 771 O O . GLU A 1 98 ? 5.813 6.843 -7.510 1.00 93.75 98 GLU A O 1
ATOM 776 N N . CYS A 1 99 ? 4.726 4.923 -7.112 1.00 94.75 99 CYS A N 1
ATOM 777 C CA . CYS A 1 99 ? 5.497 4.578 -5.919 1.00 94.75 99 CYS A CA 1
ATOM 778 C C . CYS A 1 99 ? 6.635 3.596 -6.233 1.00 94.75 99 CYS A C 1
ATOM 780 O O . CYS A 1 99 ? 6.523 2.758 -7.131 1.00 94.75 99 CYS A O 1
ATOM 782 N N . ASP A 1 100 ? 7.727 3.673 -5.476 1.00 93.38 100 ASP A N 1
ATOM 783 C CA . ASP A 1 100 ? 8.816 2.697 -5.524 1.00 93.38 100 ASP A CA 1
ATOM 784 C C . ASP A 1 100 ? 9.526 2.553 -4.166 1.00 93.38 100 ASP A C 1
ATOM 786 O O . ASP A 1 100 ? 9.245 3.291 -3.216 1.00 93.38 100 ASP A O 1
ATOM 790 N N . MET A 1 101 ? 10.425 1.570 -4.073 1.00 93.62 101 MET A N 1
ATOM 791 C CA . MET A 1 101 ? 11.254 1.304 -2.894 1.00 93.62 101 MET A CA 1
ATOM 792 C C . MET A 1 101 ? 12.737 1.657 -3.118 1.00 93.62 101 MET A C 1
ATOM 794 O O . MET A 1 101 ? 13.627 1.165 -2.429 1.00 93.62 101 MET A O 1
ATOM 798 N N . GLY A 1 102 ? 13.028 2.492 -4.123 1.00 88.50 102 GLY A N 1
ATOM 799 C CA . GLY A 1 102 ? 14.388 2.740 -4.603 1.00 88.50 102 GLY A CA 1
ATOM 800 C C . GLY A 1 102 ? 14.746 1.970 -5.878 1.00 88.50 102 GLY A C 1
ATOM 801 O O . GLY A 1 102 ? 13.884 1.508 -6.626 1.00 88.50 102 GLY A O 1
ATOM 802 N N . ILE A 1 103 ? 16.044 1.921 -6.189 1.00 84.62 103 ILE A N 1
ATOM 803 C CA . ILE A 1 103 ? 16.568 1.284 -7.408 1.00 84.62 103 ILE A CA 1
ATOM 804 C C . ILE A 1 103 ? 16.455 -0.233 -7.261 1.00 84.62 103 ILE A C 1
ATOM 806 O O . ILE A 1 103 ? 16.863 -0.743 -6.225 1.00 84.62 103 ILE A O 1
ATOM 810 N N . LYS A 1 104 ? 15.977 -0.929 -8.307 1.00 84.50 104 LYS A N 1
ATOM 811 C CA . LYS A 1 104 ? 15.910 -2.405 -8.331 1.00 84.50 104 LYS A CA 1
ATOM 812 C C . LYS A 1 104 ? 15.180 -2.978 -7.115 1.00 84.50 104 LYS A C 1
ATOM 814 O O . LYS A 1 104 ? 15.626 -3.902 -6.447 1.00 84.50 104 LYS A O 1
ATOM 819 N N . SER A 1 105 ? 14.094 -2.305 -6.755 1.00 88.50 105 SER A N 1
ATOM 820 C CA . SER A 1 105 ? 13.427 -2.569 -5.496 1.00 88.50 105 SER A CA 1
ATOM 821 C C . SER A 1 105 ? 12.343 -3.626 -5.655 1.00 88.50 105 SER A C 1
ATOM 823 O O . SER A 1 105 ? 11.625 -3.657 -6.659 1.00 88.50 105 SER A O 1
ATOM 825 N N . LEU A 1 106 ? 12.243 -4.492 -4.652 1.00 92.88 106 LEU A N 1
ATOM 826 C CA . LEU A 1 106 ? 11.275 -5.577 -4.588 1.00 92.88 106 LEU A CA 1
ATOM 827 C C . LEU A 1 106 ? 10.174 -5.189 -3.607 1.00 92.88 106 LEU A C 1
ATOM 829 O O . LEU A 1 106 ? 10.464 -4.787 -2.480 1.00 92.88 106 LEU A O 1
ATOM 833 N N . LEU A 1 107 ? 8.916 -5.310 -4.028 1.00 95.81 107 LEU A N 1
ATOM 834 C CA . LEU A 1 107 ? 7.788 -5.139 -3.118 1.00 95.81 107 LEU A CA 1
ATOM 835 C C . LEU A 1 107 ? 7.428 -6.492 -2.516 1.00 95.81 107 LEU A C 1
ATOM 837 O O . LEU A 1 107 ? 6.723 -7.280 -3.141 1.00 95.81 107 LEU A O 1
ATOM 841 N N . GLU A 1 108 ? 7.894 -6.751 -1.302 1.00 96.31 108 GLU A N 1
ATOM 842 C CA . GLU A 1 108 ? 7.489 -7.938 -0.555 1.00 96.31 108 GLU A CA 1
ATOM 843 C C . GLU A 1 108 ? 6.145 -7.701 0.134 1.00 96.31 108 GLU A C 1
ATOM 845 O O . GLU A 1 108 ? 5.963 -6.716 0.853 1.00 96.31 108 GLU A O 1
ATOM 850 N N . VAL A 1 109 ? 5.200 -8.614 -0.079 1.00 97.50 109 VAL A N 1
ATOM 851 C CA . VAL A 1 109 ? 3.845 -8.525 0.463 1.00 97.50 109 VAL A CA 1
ATOM 852 C C . VAL A 1 109 ? 3.561 -9.739 1.331 1.00 97.50 109 VAL A C 1
ATOM 854 O O . VAL A 1 109 ? 3.466 -10.876 0.861 1.00 97.50 109 VAL A O 1
ATOM 857 N N . GLU A 1 110 ? 3.371 -9.456 2.612 1.00 97.06 110 GLU A N 1
ATOM 858 C CA . GLU A 1 110 ? 2.916 -10.402 3.617 1.00 97.06 110 GLU A CA 1
ATOM 859 C C . GLU A 1 110 ? 1.796 -9.739 4.421 1.00 97.06 110 GLU A C 1
ATOM 861 O O . GLU A 1 110 ? 2.044 -8.892 5.281 1.00 97.06 110 GLU A O 1
ATOM 866 N N . HIS A 1 111 ? 0.543 -10.052 4.079 1.00 98.06 111 HIS A N 1
ATOM 867 C CA . HIS A 1 111 ? -0.608 -9.425 4.721 1.00 98.06 111 HIS A CA 1
ATOM 868 C C . HIS A 1 111 ? -1.868 -10.314 4.685 1.00 98.06 111 HIS A C 1
ATOM 870 O O . HIS A 1 111 ? -2.380 -10.608 3.602 1.00 98.06 111 HIS A O 1
ATOM 876 N N . PRO A 1 112 ? -2.434 -10.706 5.847 1.00 97.56 112 PRO A N 1
ATOM 877 C CA . PRO A 1 112 ? -3.539 -11.670 5.920 1.00 97.56 112 PRO A CA 1
ATOM 878 C C . PRO A 1 112 ? -4.857 -11.155 5.344 1.00 97.56 112 PRO A C 1
ATOM 880 O O . PRO A 1 112 ? -5.663 -11.948 4.861 1.00 97.56 112 PRO A O 1
ATOM 883 N N . GLN A 1 113 ? -5.105 -9.847 5.453 1.00 98.00 113 GLN A N 1
ATOM 884 C CA . GLN A 1 113 ? -6.379 -9.239 5.059 1.00 98.00 113 GLN A CA 1
ATOM 885 C C . GLN A 1 113 ? -6.363 -8.673 3.641 1.00 98.00 113 GLN A C 1
ATOM 887 O O . GLN A 1 113 ? -7.423 -8.362 3.109 1.00 98.00 113 GLN A O 1
ATOM 892 N N . LEU A 1 114 ? -5.185 -8.561 3.015 1.00 98.62 114 LEU A N 1
ATOM 893 C CA . LEU A 1 114 ? -5.074 -7.888 1.727 1.00 98.62 114 LEU A CA 1
ATOM 894 C C . LEU A 1 114 ? -5.803 -8.704 0.658 1.00 98.62 114 LEU A C 1
ATOM 896 O O . LEU A 1 114 ? -5.448 -9.849 0.390 1.00 98.62 114 LEU A O 1
ATOM 900 N N . SER A 1 115 ? -6.824 -8.093 0.066 1.00 98.25 115 SER A N 1
ATOM 901 C CA . SER A 1 115 ? -7.717 -8.697 -0.921 1.00 98.25 115 SER A CA 1
ATOM 902 C C . SER A 1 115 ? -7.469 -8.179 -2.336 1.00 98.25 115 SER A C 1
ATOM 904 O O . SER A 1 115 ? -7.670 -8.915 -3.306 1.00 98.25 115 SER A O 1
ATOM 906 N N . GLU A 1 116 ? -6.970 -6.947 -2.466 1.00 98.56 116 GLU A N 1
ATOM 907 C CA . GLU A 1 116 ? -6.637 -6.335 -3.749 1.00 98.56 116 GLU A CA 1
ATOM 908 C C . GLU A 1 116 ? -5.369 -5.475 -3.650 1.00 98.56 116 GLU A C 1
ATOM 910 O O . GLU A 1 116 ? -5.228 -4.626 -2.766 1.00 98.56 116 GLU A O 1
ATOM 915 N N . LEU A 1 117 ? -4.454 -5.701 -4.596 1.00 98.56 117 LEU A N 1
ATOM 916 C CA . LEU A 1 117 ? -3.236 -4.920 -4.786 1.00 98.56 117 LEU A CA 1
ATOM 917 C C . LEU A 1 117 ? -3.206 -4.344 -6.201 1.00 98.56 117 LEU A C 1
ATOM 919 O O . LEU A 1 117 ? -3.233 -5.081 -7.191 1.00 98.56 117 LEU A O 1
ATOM 923 N N . VAL A 1 118 ? -3.115 -3.020 -6.289 1.00 98.06 118 VAL A N 1
ATOM 924 C CA . VAL A 1 118 ? -3.030 -2.280 -7.547 1.00 98.06 118 VAL A CA 1
ATOM 925 C C . VAL A 1 118 ? -1.757 -1.449 -7.564 1.00 98.06 118 VAL A C 1
ATOM 927 O O . VAL A 1 118 ? -1.503 -0.651 -6.667 1.00 98.06 118 VAL A O 1
ATOM 930 N N . ILE A 1 119 ? -0.963 -1.608 -8.614 1.00 97.12 119 ILE A N 1
ATOM 931 C CA . ILE A 1 119 ? 0.258 -0.843 -8.844 1.00 97.12 119 ILE A CA 1
ATOM 932 C C . ILE A 1 119 ? 0.142 -0.186 -10.211 1.00 97.12 119 ILE A C 1
ATOM 934 O O . ILE A 1 119 ? -0.163 -0.848 -11.201 1.00 97.12 119 ILE A O 1
ATOM 938 N N . VAL A 1 120 ? 0.373 1.120 -10.278 1.00 94.69 120 VAL A N 1
ATOM 939 C CA . VAL A 1 120 ? 0.303 1.908 -11.510 1.00 94.69 120 VAL A CA 1
ATOM 940 C C . VAL A 1 120 ? 1.561 2.746 -11.625 1.00 94.69 120 VAL A C 1
ATOM 942 O O . VAL A 1 120 ? 1.870 3.522 -10.724 1.00 94.69 120 VAL A O 1
ATOM 945 N N . CYS A 1 121 ? 2.295 2.601 -12.728 1.00 88.75 121 CYS A N 1
ATOM 946 C CA . CYS A 1 121 ? 3.538 3.341 -12.973 1.00 88.75 121 CYS A CA 1
ATOM 947 C C . CYS A 1 121 ? 4.595 3.175 -11.859 1.00 88.75 121 CYS A C 1
ATOM 949 O O . CYS A 1 121 ? 5.469 4.031 -11.701 1.00 88.75 121 CYS A O 1
ATOM 951 N N . GLY A 1 122 ? 4.522 2.092 -11.078 1.00 85.00 122 GLY A N 1
ATOM 952 C CA . GLY A 1 122 ? 5.491 1.788 -10.027 1.00 85.00 122 GLY A CA 1
ATOM 953 C C . GLY A 1 122 ? 6.842 1.365 -10.605 1.00 8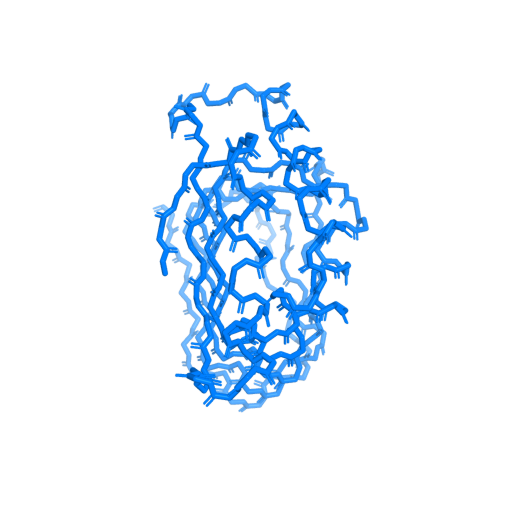5.00 122 GLY A C 1
ATOM 954 O O . GLY A 1 122 ? 6.903 0.765 -11.678 1.00 85.00 122 GLY A O 1
ATOM 955 N N . ARG A 1 123 ? 7.941 1.665 -9.901 1.00 85.81 123 ARG A N 1
ATOM 956 C CA . ARG A 1 123 ? 9.308 1.284 -10.327 1.00 85.81 123 ARG A CA 1
ATOM 957 C C . ARG A 1 123 ? 9.868 0.111 -9.525 1.00 85.81 123 ARG A C 1
ATOM 959 O O 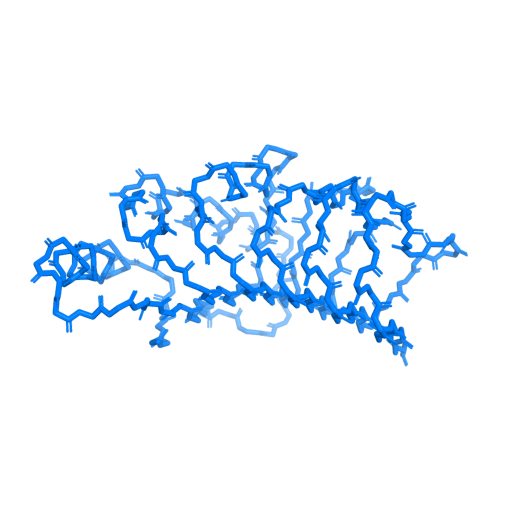. ARG A 1 123 ? 11.025 0.137 -9.108 1.00 85.81 123 ARG A O 1
ATOM 966 N N . PHE A 1 124 ? 9.029 -0.894 -9.313 1.00 91.31 124 PHE A N 1
ATOM 967 C CA . PHE A 1 124 ? 9.428 -2.162 -8.716 1.00 91.31 124 PHE A CA 1
ATOM 968 C C . PHE A 1 124 ? 10.015 -3.075 -9.792 1.00 91.31 124 PHE A C 1
ATOM 970 O O . PHE A 1 124 ? 9.507 -3.120 -10.913 1.00 91.31 124 PHE A O 1
ATOM 977 N N . GLU A 1 125 ? 11.084 -3.786 -9.454 1.00 92.12 125 GLU A N 1
ATOM 978 C CA . GLU A 1 125 ? 11.657 -4.821 -10.318 1.00 92.12 125 GLU A CA 1
ATOM 979 C C . GLU A 1 125 ? 10.774 -6.070 -10.318 1.00 92.12 125 GLU A C 1
ATOM 981 O O . GLU A 1 125 ? 10.546 -6.661 -11.369 1.00 92.12 125 GLU A O 1
ATOM 986 N N . ARG A 1 126 ? 10.212 -6.405 -9.152 1.00 93.25 126 ARG A N 1
ATOM 987 C CA . ARG A 1 126 ? 9.276 -7.511 -8.953 1.00 93.25 126 ARG A CA 1
ATOM 988 C C . ARG A 1 126 ? 8.417 -7.269 -7.711 1.00 93.25 126 ARG A C 1
ATOM 990 O O . ARG A 1 126 ? 8.796 -6.505 -6.818 1.00 93.25 126 ARG A O 1
ATOM 997 N N . VAL A 1 127 ? 7.260 -7.916 -7.658 1.00 96.06 127 VAL A N 1
ATOM 998 C CA . VAL A 1 127 ? 6.384 -7.970 -6.485 1.00 96.06 127 VAL A CA 1
ATOM 999 C C . VAL A 1 127 ? 6.354 -9.404 -5.964 1.00 96.06 127 VAL A C 1
ATOM 1001 O O . VAL A 1 127 ? 5.915 -10.323 -6.657 1.00 96.06 127 VAL A O 1
ATOM 1004 N N . ASP A 1 128 ? 6.796 -9.585 -4.727 1.00 96.81 128 ASP A N 1
ATOM 1005 C CA . ASP A 1 128 ? 6.949 -10.887 -4.088 1.00 96.81 128 ASP A CA 1
ATOM 1006 C C . ASP A 1 128 ? 5.797 -11.095 -3.105 1.00 96.81 128 ASP A C 1
ATOM 1008 O O . ASP A 1 128 ? 5.809 -10.605 -1.975 1.00 96.81 128 ASP A O 1
ATOM 1012 N N . LEU A 1 129 ? 4.774 -11.826 -3.543 1.00 97.62 129 LEU A N 1
ATOM 1013 C CA . LEU A 1 129 ? 3.599 -12.165 -2.746 1.00 97.62 129 LEU A CA 1
ATOM 1014 C C . LEU A 1 129 ? 3.909 -13.367 -1.845 1.00 97.62 129 LEU A C 1
ATOM 1016 O O . LEU A 1 129 ? 3.496 -14.487 -2.137 1.00 97.62 129 LEU A O 1
ATOM 1020 N N . LYS A 1 130 ? 4.649 -13.147 -0.754 1.00 97.12 130 LYS A N 1
ATOM 1021 C CA . LYS A 1 130 ? 5.087 -14.215 0.161 1.00 97.12 130 LYS A CA 1
ATOM 1022 C C . LYS A 1 130 ? 3.905 -14.934 0.812 1.00 97.12 130 LYS A C 1
ATOM 1024 O O . LYS A 1 130 ? 3.814 -16.162 0.752 1.00 97.12 130 LYS A O 1
ATOM 1029 N N . TRP A 1 131 ? 2.984 -14.170 1.399 1.00 97.88 131 TRP A N 1
ATOM 1030 C CA . TRP A 1 131 ? 1.803 -14.710 2.072 1.00 97.88 131 TRP A CA 1
ATOM 1031 C C . TRP A 1 131 ? 0.661 -13.687 2.088 1.00 97.88 131 TRP A C 1
ATOM 1033 O O . TRP A 1 131 ? 0.671 -12.715 2.843 1.00 97.88 131 TRP A O 1
ATOM 1043 N N . ALA A 1 132 ? -0.339 -13.900 1.235 1.00 98.19 132 ALA A N 1
ATOM 1044 C CA . ALA A 1 132 ? -1.522 -13.048 1.145 1.00 98.19 132 ALA A CA 1
ATOM 1045 C C . ALA A 1 132 ? -2.761 -13.923 0.876 1.00 98.19 132 ALA A C 1
ATOM 1047 O O . ALA A 1 132 ? -3.275 -13.971 -0.243 1.00 98.19 132 ALA A O 1
ATOM 1048 N N . PRO A 1 133 ? -3.240 -14.669 1.891 1.00 98.25 133 PRO A N 1
ATOM 1049 C CA . PRO A 1 133 ? -4.229 -15.730 1.711 1.00 98.25 133 PRO A CA 1
ATOM 1050 C C . PRO A 1 133 ? -5.579 -15.256 1.168 1.00 98.25 133 PRO A C 1
ATOM 1052 O O . PRO A 1 133 ? -6.289 -16.043 0.546 1.00 98.25 133 PRO A O 1
ATOM 1055 N N . LYS A 1 134 ? -5.931 -13.987 1.402 1.00 98.56 134 LYS A N 1
ATOM 1056 C CA . LYS A 1 134 ? -7.178 -13.367 0.938 1.00 98.56 134 LYS A CA 1
ATOM 1057 C C . LYS A 1 134 ? -7.047 -12.608 -0.379 1.00 98.56 134 LYS A C 1
ATOM 1059 O O . LYS A 1 134 ? -8.049 -12.080 -0.856 1.00 98.56 134 LYS A O 1
ATOM 1064 N N . LEU A 1 135 ? -5.853 -12.546 -0.969 1.00 98.75 135 LEU A N 1
ATOM 1065 C CA . LEU A 1 135 ? -5.627 -11.773 -2.182 1.00 98.75 135 LEU A CA 1
ATOM 1066 C C . LEU A 1 135 ? -6.401 -12.398 -3.341 1.00 98.75 135 LEU A C 1
ATOM 1068 O O . LEU A 1 135 ? -6.152 -13.541 -3.703 1.00 98.75 135 LEU A O 1
ATOM 1072 N N . THR A 1 136 ? -7.320 -11.636 -3.928 1.00 98.44 136 THR A N 1
ATOM 1073 C CA . THR A 1 136 ? -8.145 -12.059 -5.070 1.00 98.44 136 THR A CA 1
ATOM 1074 C C . THR A 1 136 ? -7.751 -11.355 -6.360 1.00 98.44 136 THR A C 1
ATOM 1076 O O . THR A 1 136 ? -7.890 -11.929 -7.443 1.00 98.44 136 THR A O 1
ATOM 1079 N N . LYS A 1 137 ? -7.240 -10.122 -6.255 1.00 98.31 137 LYS A N 1
ATOM 1080 C CA . LYS A 1 137 ? -6.914 -9.266 -7.396 1.00 98.31 137 LYS A CA 1
ATOM 1081 C C . LYS A 1 137 ? -5.516 -8.681 -7.267 1.00 98.31 137 LYS A C 1
ATOM 1083 O O . LYS A 1 137 ? -5.189 -8.024 -6.281 1.00 98.31 137 LYS A O 1
ATOM 1088 N N . LEU A 1 138 ? -4.733 -8.859 -8.320 1.00 97.81 138 LEU A N 1
ATOM 1089 C CA . LEU A 1 138 ? -3.408 -8.289 -8.482 1.00 97.81 138 LEU A CA 1
ATOM 1090 C C . LEU A 1 138 ? -3.335 -7.574 -9.828 1.00 97.81 138 LEU A C 1
ATOM 1092 O O . LEU A 1 138 ? -3.570 -8.177 -10.877 1.00 97.81 138 LEU A O 1
ATOM 1096 N N . LYS A 1 139 ? -3.021 -6.280 -9.810 1.00 96.75 139 LYS A N 1
ATOM 1097 C CA . LYS A 1 139 ? -2.889 -5.474 -11.026 1.00 96.75 139 LYS A CA 1
ATOM 1098 C C . LYS A 1 139 ? -1.574 -4.717 -11.020 1.00 96.75 139 LYS A C 1
ATOM 1100 O O . LYS A 1 139 ? -1.283 -4.012 -10.058 1.00 96.75 139 LYS A O 1
ATOM 1105 N N . PHE A 1 140 ? -0.830 -4.803 -12.117 1.00 95.81 140 PHE A N 1
ATOM 1106 C CA . PHE A 1 140 ? 0.360 -3.992 -12.351 1.00 95.81 140 PHE A CA 1
ATOM 1107 C C . PHE A 1 140 ? 0.253 -3.328 -13.725 1.00 95.81 140 PHE A C 1
ATOM 1109 O O . PHE A 1 140 ? 0.341 -3.976 -14.763 1.00 95.81 140 PHE A O 1
ATOM 1116 N N . ASN A 1 141 ? 0.021 -2.019 -13.719 1.00 93.62 141 ASN A N 1
ATOM 1117 C CA . ASN A 1 141 ? -0.010 -1.185 -14.908 1.00 93.62 141 ASN A CA 1
ATOM 1118 C C . ASN A 1 141 ? 1.346 -0.488 -15.114 1.00 93.62 141 ASN A C 1
ATOM 1120 O O . ASN A 1 141 ? 1.898 0.101 -14.179 1.00 93.62 141 ASN A O 1
ATOM 1124 N N . VAL A 1 142 ? 1.836 -0.508 -16.349 1.00 89.69 142 VAL A N 1
ATOM 1125 C CA . VAL A 1 142 ? 3.120 0.018 -16.811 1.00 89.69 142 VAL A CA 1
ATOM 1126 C C . VAL A 1 142 ? 4.297 -0.710 -16.153 1.00 89.69 142 VAL A C 1
ATOM 1128 O O . VAL A 1 142 ? 5.179 -0.084 -15.557 1.00 89.69 142 VAL A O 1
ATOM 1131 N N . PHE A 1 143 ? 4.320 -2.042 -16.248 1.00 87.38 143 PHE A N 1
ATOM 1132 C CA . PHE A 1 143 ? 5.475 -2.822 -15.811 1.00 87.38 143 PHE A CA 1
ATOM 1133 C C . PHE A 1 143 ? 6.602 -2.724 -16.847 1.00 87.38 143 PHE A C 1
ATOM 1135 O O . PHE A 1 143 ? 6.385 -2.859 -18.048 1.00 87.38 143 PHE A O 1
ATOM 1142 N N . ARG A 1 144 ? 7.824 -2.429 -16.390 1.00 82.94 144 ARG A N 1
ATOM 1143 C CA . ARG A 1 144 ? 8.947 -2.081 -17.283 1.00 82.94 144 ARG A CA 1
ATOM 1144 C C . ARG A 1 144 ? 10.129 -3.042 -17.224 1.00 82.94 144 ARG A C 1
ATOM 1146 O O . ARG A 1 144 ? 11.062 -2.862 -18.007 1.00 82.94 144 ARG A O 1
ATOM 1153 N N . CYS A 1 145 ? 10.138 -3.999 -16.296 1.00 82.62 145 CYS A N 1
ATOM 1154 C CA . CYS A 1 145 ? 11.211 -4.986 -16.258 1.00 82.62 145 CYS A CA 1
ATOM 1155 C C . CYS A 1 145 ? 11.021 -6.028 -17.367 1.00 82.62 145 CYS A C 1
ATOM 1157 O O . CYS A 1 145 ? 9.923 -6.191 -17.898 1.00 82.62 145 CYS A O 1
ATOM 1159 N N . ARG A 1 146 ? 12.109 -6.713 -17.729 1.00 83.56 146 ARG A N 1
ATOM 1160 C CA . ARG A 1 146 ? 12.062 -7.851 -18.659 1.00 83.56 146 ARG A CA 1
ATOM 1161 C C . ARG A 1 146 ? 11.730 -9.167 -17.958 1.00 83.56 146 ARG A C 1
ATOM 1163 O O . ARG A 1 146 ? 11.300 -10.094 -18.632 1.00 83.56 146 ARG A O 1
ATOM 1170 N N . ASP A 1 147 ? 11.960 -9.226 -16.651 1.00 86.31 147 ASP A N 1
ATOM 1171 C CA . ASP A 1 147 ? 11.728 -10.409 -15.826 1.00 86.31 147 ASP A CA 1
ATOM 1172 C C . ASP A 1 147 ? 10.253 -10.542 -15.431 1.00 86.31 147 ASP A C 1
ATOM 1174 O O . ASP A 1 147 ? 9.446 -9.643 -15.674 1.00 86.31 147 ASP A O 1
ATOM 1178 N N . ASP A 1 148 ? 9.897 -11.657 -14.795 1.00 88.88 148 ASP A N 1
ATOM 1179 C CA . ASP A 1 148 ? 8.540 -11.870 -14.300 1.00 88.88 148 ASP A CA 1
ATOM 1180 C C . ASP A 1 148 ? 8.158 -10.806 -13.251 1.00 88.88 148 ASP A C 1
ATOM 1182 O O . ASP A 1 148 ? 8.883 -10.621 -12.269 1.00 88.88 148 ASP A O 1
ATOM 1186 N N . PRO A 1 149 ? 7.004 -10.124 -13.394 1.00 90.88 149 PRO A N 1
ATOM 1187 C CA . PRO A 1 149 ? 6.589 -9.065 -12.471 1.00 90.88 149 PRO A CA 1
ATOM 1188 C C . PRO A 1 149 ? 6.201 -9.572 -11.085 1.00 90.88 149 PRO A C 1
ATOM 1190 O O . PRO A 1 149 ? 6.136 -8.777 -10.145 1.00 90.88 149 PRO A O 1
ATOM 1193 N N . PHE A 1 150 ? 5.926 -10.871 -10.950 1.00 94.69 150 PHE A N 1
ATOM 1194 C CA . PHE A 1 150 ? 5.369 -11.461 -9.742 1.00 94.69 150 PHE A CA 1
ATOM 1195 C C . PHE A 1 150 ? 6.108 -12.732 -9.334 1.00 94.69 150 PHE A C 1
ATOM 1197 O O . PHE A 1 150 ? 6.323 -13.622 -10.152 1.00 94.69 150 PHE A O 1
ATOM 1204 N N . CYS 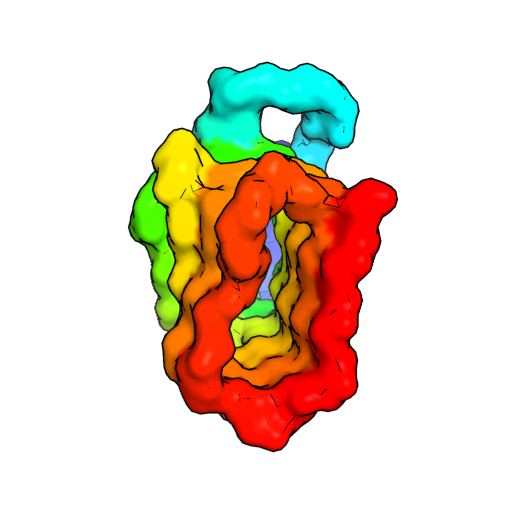A 1 151 ? 6.403 -12.852 -8.042 1.00 95.75 151 CYS A N 1
ATOM 1205 C CA . CYS A 1 151 ? 6.728 -14.119 -7.397 1.00 95.75 151 CYS A CA 1
ATOM 1206 C C . CYS A 1 151 ? 5.555 -14.508 -6.488 1.00 95.75 151 CYS A C 1
ATOM 1208 O O . CYS A 1 151 ? 5.235 -13.783 -5.544 1.00 95.75 151 CYS A O 1
ATOM 1210 N N . LEU A 1 152 ? 4.872 -15.614 -6.801 1.00 95.81 152 LEU A N 1
ATOM 1211 C CA . LEU A 1 152 ? 3.667 -16.047 -6.088 1.00 95.81 152 LEU A CA 1
ATOM 1212 C C . LEU A 1 152 ? 4.016 -17.096 -5.024 1.00 95.81 152 LEU A C 1
ATOM 1214 O O . LEU A 1 152 ? 4.376 -18.223 -5.352 1.00 95.81 152 LEU A O 1
ATOM 1218 N N . GLY A 1 153 ? 3.895 -16.717 -3.754 1.00 96.81 153 GLY A N 1
ATOM 1219 C CA . GLY A 1 153 ? 3.930 -17.613 -2.600 1.00 96.81 153 GLY A CA 1
ATOM 1220 C C . GLY A 1 153 ? 2.531 -18.127 -2.247 1.00 96.81 153 GLY A C 1
ATOM 1221 O O . GLY A 1 153 ? 1.803 -18.638 -3.099 1.00 96.81 153 GLY A O 1
ATOM 1222 N N . TYR A 1 154 ? 2.122 -18.002 -0.981 1.00 97.69 154 TYR A N 1
ATOM 1223 C CA . TYR A 1 154 ? 0.821 -18.506 -0.525 1.00 97.69 154 TYR A CA 1
ATOM 1224 C C . TYR A 1 154 ? -0.321 -17.514 -0.812 1.00 97.69 154 TYR A C 1
ATOM 1226 O O . TYR A 1 154 ? -0.595 -16.608 -0.018 1.00 97.69 154 TYR A O 1
ATOM 1234 N N . VAL A 1 155 ? -0.997 -17.705 -1.950 1.00 97.94 155 VAL A N 1
ATOM 1235 C CA . VAL A 1 155 ? -2.115 -16.869 -2.440 1.00 97.94 155 VAL A CA 1
ATOM 1236 C C . VAL A 1 155 ? -3.270 -17.709 -3.033 1.00 97.94 155 VAL A C 1
ATOM 1238 O O . VAL A 1 155 ? -3.631 -17.550 -4.197 1.00 97.94 155 VAL A O 1
ATOM 1241 N N . PRO A 1 156 ? -3.880 -18.632 -2.262 1.00 98.12 156 PRO A N 1
ATOM 1242 C CA . PRO A 1 156 ? -4.850 -19.616 -2.765 1.00 98.12 156 PRO A CA 1
ATOM 1243 C C . PRO A 1 156 ? -6.142 -19.028 -3.357 1.00 98.12 156 PRO A C 1
ATOM 1245 O O . PRO A 1 156 ? -6.827 -19.718 -4.106 1.00 98.12 156 PRO A O 1
ATOM 1248 N N . LEU A 1 157 ? -6.499 -17.785 -3.016 1.00 98.25 157 LEU A N 1
ATOM 1249 C CA . LEU A 1 157 ? -7.717 -17.121 -3.495 1.00 98.25 157 LEU A CA 1
ATOM 1250 C C . LEU A 1 157 ? -7.475 -16.183 -4.684 1.00 98.25 157 LEU A C 1
ATOM 1252 O O . LEU A 1 157 ? -8.403 -15.486 -5.099 1.00 98.25 157 LEU A O 1
ATOM 1256 N N . LEU A 1 158 ? -6.261 -16.158 -5.243 1.00 98.19 158 LEU A N 1
ATOM 1257 C CA . LEU A 1 158 ? -5.920 -15.266 -6.346 1.00 98.19 158 LEU A CA 1
ATOM 1258 C C . LEU A 1 158 ? -6.687 -15.668 -7.611 1.00 98.19 158 LEU A C 1
ATOM 1260 O O . LEU A 1 158 ? -6.469 -16.734 -8.176 1.00 98.19 158 LEU A O 1
ATOM 1264 N N . GLN A 1 159 ? -7.592 -14.796 -8.054 1.00 97.00 159 GLN A N 1
ATOM 1265 C CA . GLN A 1 159 ? -8.485 -15.041 -9.191 1.00 97.00 159 GLN A CA 1
ATOM 1266 C C . GLN A 1 159 ? -8.113 -14.201 -10.407 1.00 97.00 159 GLN A C 1
ATOM 1268 O O . GLN A 1 159 ? -8.285 -14.630 -11.543 1.00 97.00 159 GLN A O 1
ATOM 1273 N N . THR A 1 160 ? -7.656 -12.969 -10.185 1.00 96.56 160 THR A N 1
ATOM 1274 C CA . THR A 1 160 ? -7.357 -12.021 -11.258 1.00 96.56 160 THR A CA 1
ATOM 1275 C C . THR A 1 160 ? -5.931 -11.522 -11.128 1.00 96.56 160 THR A C 1
ATOM 1277 O O . THR A 1 160 ? -5.586 -10.866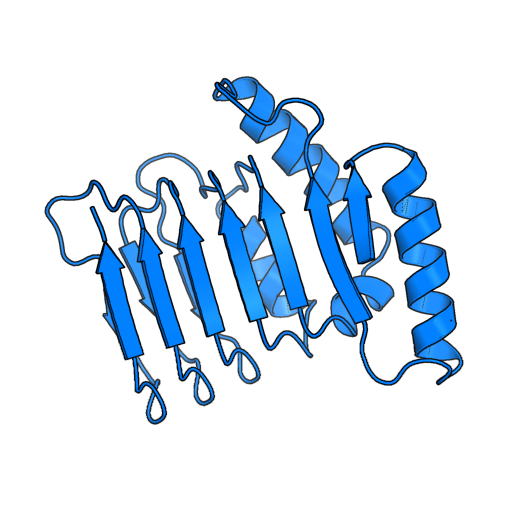 -10.146 1.00 96.56 160 THR A O 1
ATOM 1280 N N . VAL A 1 161 ? -5.138 -11.764 -12.167 1.00 95.69 161 VAL A N 1
ATOM 1281 C CA . VAL A 1 161 ? -3.821 -11.157 -12.360 1.00 95.69 161 VAL A CA 1
ATOM 1282 C C . VAL A 1 161 ? -3.862 -10.386 -13.671 1.00 95.69 161 VAL A C 1
ATOM 1284 O O . VAL A 1 161 ? -4.185 -10.952 -14.711 1.00 95.69 161 VAL A O 1
ATOM 1287 N N . SER A 1 162 ? -3.574 -9.088 -13.622 1.00 93.81 162 SER A N 1
ATOM 1288 C CA . SER A 1 162 ? -3.559 -8.227 -14.805 1.00 93.81 162 SER A CA 1
ATOM 1289 C C . SER A 1 162 ? -2.251 -7.462 -14.880 1.00 93.81 162 SER A C 1
ATOM 1291 O O . SER A 1 162 ? -1.909 -6.717 -13.963 1.00 93.81 162 SER A O 1
ATOM 1293 N N . ILE A 1 163 ? -1.571 -7.589 -16.013 1.00 90.56 163 ILE A N 1
ATOM 1294 C CA . ILE A 1 163 ? -0.418 -6.766 -16.369 1.00 90.56 163 ILE A CA 1
ATOM 1295 C C . ILE A 1 163 ? -0.823 -5.988 -17.612 1.00 90.56 163 ILE A C 1
ATOM 1297 O O . ILE A 1 163 ? -1.208 -6.585 -18.615 1.00 90.56 163 ILE A O 1
ATOM 1301 N N . ILE A 1 164 ? -0.818 -4.664 -17.516 1.00 85.75 164 ILE A N 1
ATOM 1302 C CA . ILE A 1 164 ? -1.152 -3.767 -18.629 1.00 85.75 164 ILE A CA 1
ATOM 1303 C C . ILE A 1 164 ? 0.087 -2.914 -18.858 1.00 85.75 164 ILE A C 1
ATOM 1305 O O . ILE A 1 164 ? 0.602 -2.361 -17.894 1.00 85.75 164 ILE A O 1
ATOM 1309 N N . ASN A 1 165 ? 0.580 -2.831 -20.089 1.00 78.19 165 ASN A N 1
ATOM 1310 C CA . ASN A 1 165 ? 1.770 -2.052 -20.439 1.00 78.19 165 ASN A CA 1
ATOM 1311 C C . ASN A 1 165 ? 1.417 -0.893 -21.362 1.00 78.19 165 ASN A C 1
ATOM 1313 O O . ASN A 1 165 ? 0.512 -1.081 -22.206 1.00 78.19 165 ASN A O 1
#